Protein AF-A0A2E8H875-F1 (afdb_monomer_lite)

Radius of gyration: 12.62 Å; chains: 1; bounding box: 35×23×35 Å

pLDDT: mean 86.73, std 12.0, range [44.09, 96.31]

Secondary structure (DSSP, 8-state):
---EEEEETTEEEEE-STTPPPEEEEEETTEEEEEE-PPPSSPEE--GGGS-HHHHHHHHHHHHHHHHHHHHHH--

Sequence (76 aa):
MAVRLYQIAENFYLIGAGTTPCLRWYRDAGRWMSEPTQLPQPAASVALDEVPDDLREELLAFVVRADAMGASQISN

Structure (mmCIF, N/CA/C/O backbone):
data_AF-A0A2E8H875-F1
#
_entry.id   AF-A0A2E8H875-F1
#
loop_
_atom_site.group_PDB
_atom_site.id
_atom_site.type_symbol
_atom_site.label_atom_id
_atom_site.label_alt_id
_atom_site.label_comp_id
_atom_site.label_asym_id
_atom_site.label_entity_id
_atom_site.lab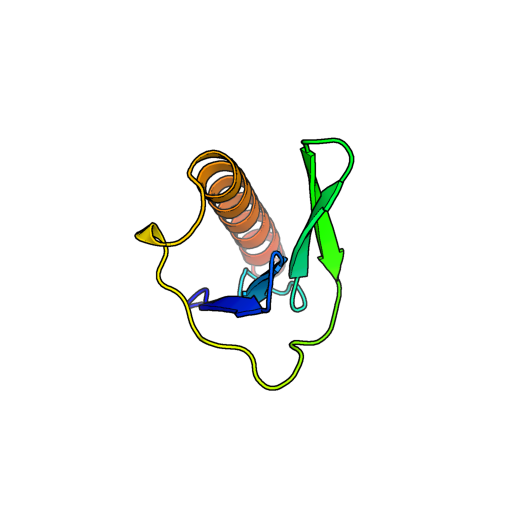el_seq_id
_atom_site.pdbx_PDB_ins_code
_atom_site.Cartn_x
_atom_site.Cartn_y
_atom_site.Cartn_z
_atom_site.occupancy
_atom_site.B_iso_or_equiv
_atom_site.auth_seq_id
_atom_site.auth_comp_id
_atom_site.auth_asym_id
_atom_site.auth_atom_id
_atom_site.pdbx_PDB_model_num
ATOM 1 N N . MET A 1 1 ? 12.325 -9.943 -7.395 1.00 56.78 1 MET A N 1
ATOM 2 C CA . MET A 1 1 ? 12.361 -9.664 -5.935 1.00 56.78 1 MET A CA 1
ATOM 3 C C . MET A 1 1 ? 11.013 -10.049 -5.337 1.00 56.78 1 MET A C 1
ATOM 5 O O . MET A 1 1 ? 10.025 -9.961 -6.052 1.00 56.78 1 MET A O 1
ATOM 9 N N . ALA A 1 2 ? 10.958 -10.524 -4.087 1.00 77.06 2 ALA A N 1
ATOM 10 C CA . ALA A 1 2 ? 9.689 -10.904 -3.456 1.00 77.06 2 ALA A CA 1
ATOM 11 C C . ALA A 1 2 ? 9.007 -9.672 -2.841 1.00 77.06 2 ALA A C 1
ATOM 13 O O . ALA A 1 2 ? 9.559 -9.046 -1.931 1.00 77.06 2 ALA A O 1
ATOM 14 N N . VAL A 1 3 ? 7.824 -9.340 -3.355 1.00 87.81 3 VAL A N 1
ATOM 15 C CA . VAL A 1 3 ? 6.955 -8.280 -2.835 1.00 87.81 3 VAL A CA 1
ATOM 16 C C . VAL A 1 3 ? 6.401 -8.699 -1.473 1.00 87.81 3 VAL A C 1
ATOM 18 O O . VAL A 1 3 ? 6.019 -9.853 -1.286 1.00 87.81 3 VAL A O 1
ATOM 21 N N . ARG A 1 4 ? 6.364 -7.767 -0.519 1.00 92.44 4 ARG A N 1
ATOM 22 C CA . ARG A 1 4 ? 5.794 -7.972 0.818 1.00 92.44 4 ARG A CA 1
ATOM 23 C C . ARG A 1 4 ? 4.717 -6.939 1.098 1.00 92.44 4 ARG A C 1
ATOM 25 O O . ARG A 1 4 ? 4.893 -5.766 0.762 1.00 92.44 4 ARG A O 1
ATOM 32 N N . LEU A 1 5 ? 3.645 -7.396 1.732 1.00 94.88 5 LEU A N 1
ATOM 33 C CA . LEU A 1 5 ? 2.504 -6.586 2.122 1.00 94.88 5 LEU A CA 1
ATOM 34 C C . LEU A 1 5 ? 2.400 -6.526 3.637 1.00 94.88 5 LEU A C 1
ATOM 36 O O . LEU A 1 5 ? 2.548 -7.535 4.326 1.00 94.88 5 LEU A O 1
ATOM 40 N N . TYR A 1 6 ? 2.127 -5.330 4.135 1.00 95.38 6 TYR A N 1
ATOM 41 C CA . TYR A 1 6 ? 1.850 -5.101 5.540 1.00 95.38 6 TYR A CA 1
ATOM 42 C C . TYR A 1 6 ? 0.605 -4.242 5.703 1.00 95.38 6 TYR A C 1
ATOM 44 O O . TYR A 1 6 ? 0.269 -3.464 4.811 1.00 95.38 6 TYR A O 1
ATOM 52 N N . GLN A 1 7 ? -0.039 -4.334 6.861 1.00 94.06 7 GLN A N 1
ATOM 53 C CA . GLN A 1 7 ? -1.187 -3.507 7.207 1.00 94.06 7 GLN A CA 1
ATOM 54 C C . GLN A 1 7 ? -1.002 -2.864 8.580 1.00 94.06 7 GLN 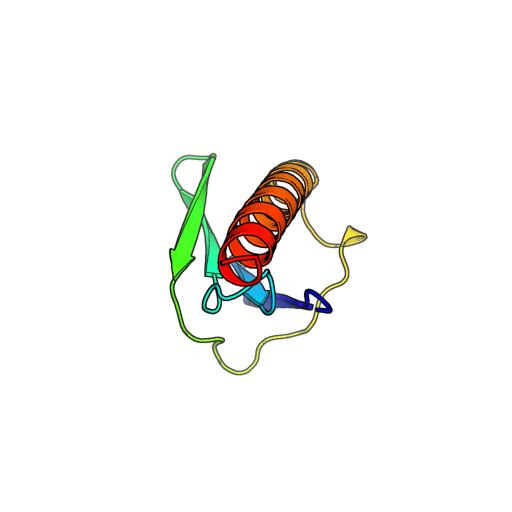A C 1
ATOM 56 O O . GLN A 1 7 ? -0.557 -3.508 9.535 1.00 94.06 7 GLN A O 1
ATOM 61 N N . ILE A 1 8 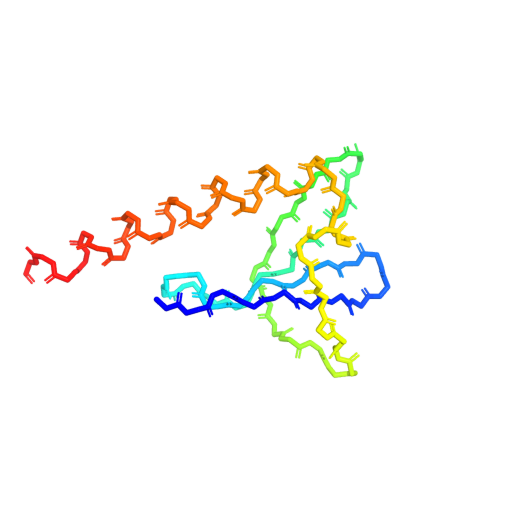? -1.371 -1.584 8.672 1.00 93.69 8 ILE A N 1
ATOM 62 C CA . ILE A 1 8 ? -1.562 -0.872 9.938 1.00 93.69 8 ILE A CA 1
ATOM 63 C C . ILE A 1 8 ? -2.822 -0.019 9.818 1.00 93.69 8 ILE A C 1
ATOM 65 O O . ILE A 1 8 ? -2.898 0.874 8.970 1.00 93.69 8 ILE A O 1
ATOM 69 N N . ALA A 1 9 ? -3.784 -0.265 10.711 1.00 90.00 9 ALA A N 1
ATOM 70 C CA . ALA A 1 9 ? -5.115 0.334 10.651 1.00 90.00 9 ALA A CA 1
ATOM 71 C C . ALA A 1 9 ? -5.740 0.128 9.254 1.00 90.00 9 ALA A C 1
ATOM 73 O O . ALA A 1 9 ? -5.835 -1.004 8.781 1.00 90.00 9 ALA A O 1
ATOM 74 N N . GLU A 1 10 ? -6.134 1.208 8.584 1.00 91.25 10 GLU A N 1
ATOM 75 C CA . GLU A 1 10 ? -6.758 1.178 7.254 1.00 91.25 10 GLU A CA 1
ATOM 76 C C . GLU A 1 10 ? -5.748 1.319 6.103 1.00 91.25 10 GLU A C 1
ATOM 78 O O . GLU A 1 10 ? -6.135 1.400 4.938 1.00 91.25 10 GLU A O 1
ATOM 83 N N . ASN A 1 11 ? -4.450 1.361 6.417 1.00 94.62 11 ASN A N 1
ATOM 84 C CA . ASN A 1 11 ? -3.395 1.564 5.433 1.00 94.62 11 ASN A CA 1
ATOM 85 C C . ASN A 1 11 ? -2.679 0.256 5.110 1.00 94.62 11 ASN A C 1
ATOM 87 O O . ASN A 1 11 ? -2.350 -0.529 6.006 1.00 94.62 11 ASN A O 1
ATOM 91 N N . PHE A 1 12 ? -2.342 0.093 3.836 1.00 95.62 12 PHE A N 1
ATOM 92 C CA . PHE A 1 12 ? -1.535 -1.014 3.337 1.00 95.62 12 PHE A CA 1
ATOM 93 C C . PHE A 1 12 ? -0.157 -0.518 2.929 1.00 95.62 12 PHE A C 1
ATOM 95 O O . PHE A 1 12 ? -0.001 0.603 2.455 1.00 95.62 12 PHE A O 1
ATOM 102 N N . TYR A 1 13 ? 0.858 -1.350 3.103 1.00 95.25 13 TYR A N 1
ATOM 103 C CA . TYR A 1 13 ? 2.239 -0.997 2.812 1.00 95.25 13 TYR A CA 1
ATOM 104 C C . TYR A 1 13 ? 2.854 -2.042 1.896 1.00 95.25 13 TYR A C 1
ATOM 106 O O . TYR A 1 13 ? 2.828 -3.234 2.201 1.00 95.25 13 TYR A O 1
ATOM 114 N N . LEU A 1 14 ? 3.420 -1.581 0.785 1.00 94.31 14 LEU A N 1
ATOM 115 C CA . LEU A 1 14 ? 4.060 -2.410 -0.227 1.00 94.31 14 LEU A CA 1
ATOM 116 C C . LEU A 1 14 ? 5.574 -2.209 -0.178 1.00 94.31 14 LEU A C 1
ATOM 118 O O . LEU A 1 14 ? 6.055 -1.080 -0.288 1.00 94.31 14 LEU A O 1
ATOM 122 N N . ILE A 1 15 ? 6.330 -3.300 -0.055 1.00 92.06 15 ILE A N 1
ATOM 123 C CA . ILE A 1 15 ? 7.799 -3.279 -0.044 1.00 92.06 15 ILE A CA 1
ATOM 124 C C . ILE A 1 15 ? 8.344 -4.274 -1.065 1.00 92.06 15 ILE A C 1
ATOM 126 O O . ILE A 1 15 ? 7.838 -5.388 -1.192 1.00 92.06 15 ILE A O 1
ATOM 130 N N . GLY A 1 16 ? 9.429 -3.898 -1.747 1.00 87.12 16 GLY A N 1
ATOM 131 C CA . GLY A 1 16 ? 10.183 -4.803 -2.621 1.00 87.12 16 GLY A CA 1
ATOM 132 C C . GLY A 1 16 ? 9.662 -4.892 -4.056 1.00 87.12 16 GLY A C 1
ATOM 133 O O . GLY A 1 16 ? 10.055 -5.807 -4.779 1.00 87.12 16 GLY A O 1
ATOM 134 N N . ALA A 1 17 ? 8.795 -3.962 -4.467 1.00 85.25 17 ALA A N 1
ATOM 135 C CA . ALA A 1 17 ? 8.389 -3.791 -5.857 1.00 85.25 17 ALA A CA 1
ATOM 136 C C . ALA A 1 17 ? 9.469 -3.002 -6.623 1.00 85.25 17 ALA A C 1
ATOM 138 O O . ALA A 1 17 ? 9.601 -1.790 -6.455 1.00 85.25 17 ALA A O 1
ATOM 139 N N . GLY A 1 18 ? 10.269 -3.700 -7.435 1.00 80.50 18 GLY A N 1
ATOM 140 C CA . GLY A 1 18 ? 11.388 -3.102 -8.171 1.00 80.50 18 GLY A CA 1
ATOM 141 C C . GLY A 1 18 ? 12.383 -2.379 -7.252 1.00 80.50 18 GLY A C 1
ATOM 142 O O . GLY A 1 18 ? 12.771 -2.895 -6.203 1.00 80.50 18 GLY A O 1
ATOM 143 N N . THR A 1 19 ? 12.783 -1.169 -7.645 1.00 80.56 19 THR A N 1
ATOM 144 C CA . THR A 1 19 ? 13.653 -0.266 -6.866 1.00 80.56 19 THR A CA 1
ATOM 145 C C . THR A 1 19 ? 12.869 0.749 -6.025 1.00 80.56 19 THR A C 1
ATOM 147 O O . THR A 1 19 ? 13.460 1.655 -5.436 1.00 80.56 19 THR A O 1
ATOM 150 N N . THR A 1 20 ? 11.537 0.636 -5.967 1.00 77.12 20 THR A N 1
ATOM 151 C CA . THR A 1 20 ? 10.683 1.624 -5.300 1.00 77.12 20 THR A CA 1
ATOM 152 C C . THR A 1 20 ? 10.839 1.556 -3.771 1.00 77.12 20 THR A C 1
ATOM 154 O O . THR A 1 20 ? 10.920 0.455 -3.213 1.00 77.12 20 THR A O 1
ATOM 157 N N . PRO A 1 21 ? 10.860 2.707 -3.063 1.00 85.31 21 PRO A N 1
ATOM 158 C CA . PRO A 1 21 ? 10.742 2.732 -1.604 1.00 85.31 21 PRO A CA 1
ATOM 159 C C . PRO A 1 21 ? 9.429 2.091 -1.125 1.00 85.31 21 PRO A C 1
ATOM 161 O O . PRO A 1 21 ? 8.530 1.807 -1.915 1.00 85.31 21 PRO A O 1
ATOM 164 N N . CYS A 1 22 ? 9.303 1.887 0.189 1.00 92.19 22 CYS A N 1
ATOM 165 C CA . CYS A 1 22 ? 8.036 1.466 0.788 1.00 92.19 22 CYS A CA 1
ATOM 166 C C . CYS A 1 22 ? 6.920 2.447 0.391 1.00 92.19 22 CYS A C 1
ATOM 168 O O . CYS A 1 22 ? 7.074 3.661 0.544 1.00 92.19 22 CYS A O 1
ATOM 170 N N . LEU A 1 23 ? 5.810 1.921 -0.125 1.00 95.00 23 LEU A N 1
ATOM 171 C CA . LEU A 1 23 ? 4.641 2.715 -0.497 1.00 95.00 23 LEU A CA 1
ATOM 172 C C . LEU A 1 23 ? 3.509 2.465 0.486 1.00 95.00 23 LEU A C 1
ATOM 174 O O . LEU A 1 23 ? 3.124 1.313 0.683 1.00 95.00 23 LEU A O 1
ATOM 178 N N . ARG A 1 24 ? 2.940 3.536 1.044 1.00 96.00 24 ARG A N 1
ATOM 179 C CA . ARG A 1 24 ? 1.676 3.488 1.781 1.00 96.00 24 ARG A CA 1
ATOM 180 C C . ARG A 1 24 ? 0.526 3.686 0.813 1.00 96.00 24 ARG A C 1
ATOM 182 O O . ARG A 1 24 ? 0.484 4.701 0.129 1.00 96.00 24 ARG A O 1
ATOM 189 N N . TRP A 1 25 ? -0.422 2.768 0.843 1.00 96.31 25 TRP A N 1
ATOM 190 C CA . TRP A 1 25 ? -1.704 2.828 0.166 1.00 96.31 25 TRP A CA 1
ATOM 191 C C . TRP A 1 25 ? -2.796 3.144 1.181 1.00 96.31 25 TRP A C 1
ATOM 193 O O . TRP A 1 25 ? -2.911 2.472 2.208 1.00 96.31 25 TRP A O 1
ATOM 203 N N . TYR A 1 26 ? -3.571 4.183 0.902 1.00 95.62 26 TYR A N 1
ATOM 204 C CA . TYR A 1 26 ? -4.620 4.690 1.781 1.00 95.62 26 TYR A CA 1
ATOM 205 C C . TYR A 1 26 ? -5.829 5.123 0.955 1.00 95.62 26 TYR A C 1
ATOM 207 O O . TYR A 1 26 ? -5.695 5.445 -0.228 1.00 95.62 26 TYR A O 1
ATOM 215 N N . ARG A 1 27 ? -7.019 5.120 1.562 1.00 95.12 27 ARG A N 1
ATOM 216 C CA . ARG A 1 27 ? -8.220 5.643 0.908 1.00 95.12 27 ARG A CA 1
ATOM 217 C C . ARG A 1 27 ? -8.347 7.141 1.142 1.00 95.12 27 ARG A C 1
ATOM 219 O O . ARG A 1 27 ? -8.332 7.594 2.281 1.00 95.12 27 ARG A O 1
ATOM 226 N N . ASP A 1 28 ? -8.548 7.881 0.062 1.00 95.06 28 ASP A N 1
ATOM 227 C CA . ASP A 1 28 ? -8.914 9.295 0.077 1.00 95.06 28 ASP A CA 1
ATOM 228 C C . ASP A 1 28 ? -10.085 9.532 -0.881 1.00 95.06 28 ASP A C 1
ATOM 230 O O . ASP A 1 28 ? -10.064 9.076 -2.024 1.00 95.06 28 ASP A O 1
ATOM 234 N N . ALA A 1 29 ? -11.149 10.178 -0.398 1.00 92.56 29 ALA A N 1
ATOM 235 C CA . ALA A 1 29 ? -12.390 10.417 -1.147 1.00 92.56 29 ALA A CA 1
ATOM 236 C C . ALA A 1 29 ? -12.938 9.181 -1.911 1.00 92.56 29 ALA A C 1
ATOM 238 O O . ALA A 1 29 ? -13.480 9.300 -3.012 1.00 92.56 29 ALA A O 1
ATOM 239 N N . GLY A 1 30 ? -12.789 7.980 -1.336 1.00 90.44 30 GLY A N 1
ATOM 240 C CA . GLY A 1 30 ? -13.240 6.719 -1.940 1.00 90.44 30 GLY A CA 1
ATOM 241 C C . GLY A 1 30 ? -12.325 6.153 -3.032 1.00 90.44 30 GLY A C 1
ATOM 242 O O . GLY A 1 30 ? -12.722 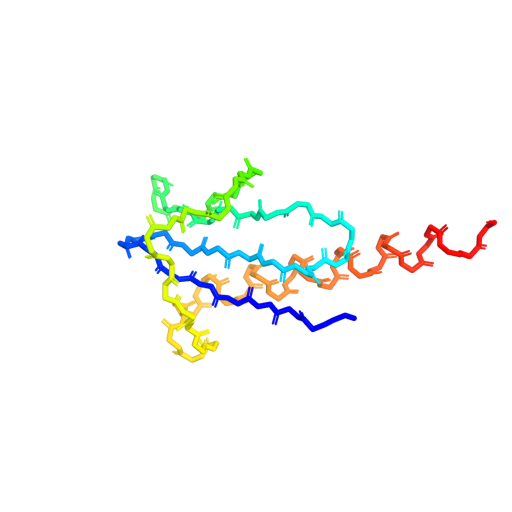5.219 -3.723 1.00 90.44 30 GLY A O 1
ATOM 243 N N . ARG A 1 31 ? -11.116 6.694 -3.200 1.00 92.12 31 ARG A N 1
ATOM 244 C CA . ARG A 1 31 ? -10.099 6.207 -4.140 1.00 92.12 31 ARG A CA 1
ATOM 245 C C . ARG A 1 31 ? -8.847 5.768 -3.397 1.00 92.12 31 ARG A C 1
ATOM 247 O O . ARG A 1 31 ? -8.521 6.318 -2.349 1.00 92.12 31 ARG A O 1
ATOM 254 N N . TRP A 1 32 ? -8.138 4.794 -3.956 1.00 94.88 32 TRP A N 1
ATOM 255 C CA . TRP A 1 32 ? -6.828 4.403 -3.455 1.00 94.88 32 TRP A CA 1
ATOM 256 C C . TRP A 1 32 ? -5.766 5.393 -3.924 1.00 94.88 32 TRP A C 1
ATOM 258 O O . TRP A 1 32 ? -5.625 5.661 -5.115 1.00 94.88 32 TRP A O 1
ATOM 268 N N . MET A 1 33 ? -5.027 5.929 -2.963 1.00 95.50 33 MET A N 1
ATOM 269 C CA . MET A 1 33 ? -3.886 6.808 -3.170 1.00 95.50 33 MET A CA 1
ATOM 270 C C . MET A 1 33 ? -2.636 6.121 -2.631 1.00 95.50 33 MET A C 1
ATOM 272 O O . MET A 1 33 ? -2.711 5.369 -1.658 1.00 95.50 33 MET A O 1
ATOM 276 N N . SER A 1 34 ? -1.486 6.388 -3.249 1.00 93.94 34 SER A N 1
ATOM 277 C CA . SER A 1 34 ? -0.200 5.838 -2.820 1.00 93.94 34 SER A CA 1
ATOM 278 C C . SER A 1 34 ? 0.827 6.941 -2.591 1.00 93.94 34 SER A C 1
ATOM 280 O O . SER A 1 34 ? 0.963 7.824 -3.438 1.00 93.94 34 SER A O 1
ATOM 282 N N . GLU A 1 35 ? 1.610 6.849 -1.519 1.00 94.50 35 GLU A N 1
ATOM 283 C CA . GLU A 1 35 ? 2.743 7.748 -1.274 1.00 94.50 35 GLU A CA 1
ATOM 284 C C . GLU A 1 35 ? 3.994 7.001 -0.776 1.00 94.50 35 GLU A C 1
ATOM 286 O O . GLU A 1 35 ? 3.871 6.005 -0.054 1.00 94.50 35 GLU A O 1
ATOM 291 N N . PRO A 1 36 ? 5.210 7.469 -1.120 1.00 93.44 36 PRO A N 1
ATOM 292 C CA . PRO A 1 36 ? 6.443 6.972 -0.520 1.00 93.44 36 PRO A CA 1
ATOM 293 C C . PRO A 1 36 ? 6.498 7.267 0.975 1.00 93.44 36 PRO A C 1
ATOM 295 O O . PRO A 1 36 ? 6.274 8.395 1.409 1.00 93.44 36 PRO A O 1
ATOM 298 N N . THR A 1 37 ? 6.854 6.263 1.768 1.00 93.69 37 THR A N 1
ATOM 299 C CA . THR A 1 37 ? 7.005 6.414 3.214 1.00 93.69 37 THR A CA 1
ATOM 300 C C . THR A 1 37 ? 8.018 5.416 3.781 1.00 93.69 37 THR A C 1
ATOM 302 O O . THR A 1 37 ? 8.665 4.666 3.050 1.00 93.69 37 THR A O 1
ATOM 305 N N . GLN A 1 38 ? 8.169 5.400 5.102 1.00 91.19 38 GLN A N 1
ATOM 306 C CA . GLN A 1 38 ? 8.858 4.335 5.824 1.00 91.19 38 GLN A CA 1
ATOM 307 C C . GLN A 1 38 ? 7.835 3.350 6.388 1.00 91.19 38 GLN A C 1
ATOM 309 O O . GLN A 1 38 ? 6.722 3.736 6.739 1.00 91.19 38 GLN A O 1
ATOM 314 N N . LEU A 1 39 ? 8.209 2.071 6.488 1.00 89.25 39 LEU A N 1
ATOM 315 C CA . LEU A 1 39 ? 7.362 1.083 7.153 1.00 89.25 39 LEU A CA 1
ATOM 316 C C . LEU A 1 39 ? 7.250 1.447 8.646 1.00 89.25 39 LEU A C 1
ATOM 318 O O . LEU A 1 39 ? 8.275 1.424 9.335 1.00 89.25 39 LEU A O 1
ATOM 322 N N . PRO A 1 40 ? 6.053 1.770 9.163 1.00 86.06 40 PRO A N 1
ATOM 323 C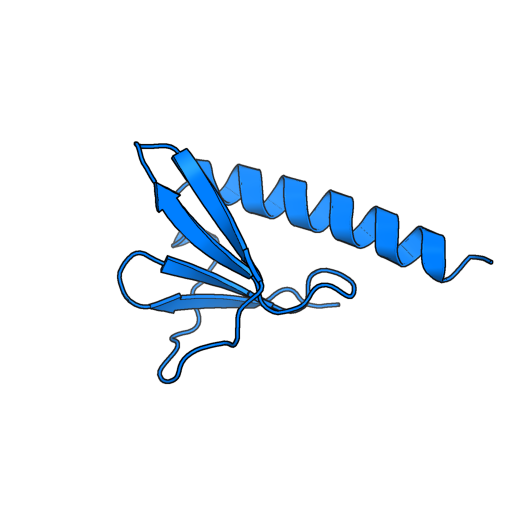 CA . PRO A 1 40 ? 5.895 2.060 10.579 1.00 86.06 40 PRO A CA 1
ATOM 324 C C . PRO A 1 40 ? 6.040 0.775 11.401 1.00 86.06 40 PRO A C 1
ATOM 326 O O . PRO A 1 40 ? 5.743 -0.318 10.926 1.00 86.06 40 PRO A O 1
ATOM 329 N N . GLN A 1 41 ? 6.462 0.893 12.658 1.00 84.31 41 GLN A N 1
ATOM 330 C CA . GLN A 1 41 ? 6.395 -0.213 13.615 1.00 84.31 41 GLN A CA 1
ATOM 331 C C . GLN A 1 41 ? 5.229 0.026 14.587 1.00 84.31 41 GLN A C 1
ATOM 333 O O . GLN A 1 41 ? 5.071 1.163 15.038 1.00 84.31 41 GLN A O 1
ATOM 338 N N . PRO A 1 42 ? 4.434 -1.002 14.943 1.00 78.62 42 PRO A N 1
ATOM 339 C CA . PRO A 1 42 ? 4.513 -2.400 14.506 1.00 78.62 42 PRO A CA 1
ATOM 340 C C . PRO A 1 42 ? 3.640 -2.677 13.263 1.00 78.62 42 PRO A C 1
ATOM 342 O O . PRO A 1 42 ? 2.415 -2.655 13.348 1.00 78.62 42 PRO A O 1
ATOM 345 N N . ALA A 1 43 ? 4.254 -2.970 12.112 1.00 79.69 43 ALA A N 1
ATOM 346 C CA . ALA A 1 43 ? 3.528 -3.401 10.916 1.00 79.69 43 ALA A CA 1
ATOM 347 C C . ALA A 1 43 ? 3.331 -4.921 10.902 1.00 79.69 43 ALA A C 1
ATOM 349 O O . ALA A 1 43 ? 4.304 -5.674 10.989 1.00 79.69 43 ALA A O 1
ATOM 350 N N . ALA A 1 44 ? 2.083 -5.373 10.763 1.00 88.00 44 ALA A N 1
ATOM 351 C CA . ALA A 1 44 ? 1.760 -6.788 10.608 1.00 88.00 44 ALA A CA 1
ATOM 352 C C . ALA A 1 44 ? 1.844 -7.181 9.131 1.00 88.00 44 ALA A C 1
ATOM 354 O O . ALA A 1 44 ? 1.346 -6.451 8.278 1.00 88.00 44 ALA A O 1
ATOM 355 N N . SER A 1 45 ? 2.485 -8.312 8.826 1.00 92.06 45 SER A N 1
ATOM 356 C CA . SER A 1 45 ? 2.449 -8.876 7.472 1.00 92.06 45 SER A CA 1
ATOM 357 C C . SER A 1 45 ? 1.032 -9.342 7.168 1.00 92.06 45 SER A C 1
ATOM 359 O O . SER A 1 45 ? 0.421 -9.977 8.024 1.00 92.06 45 SER A O 1
ATOM 361 N N . VAL A 1 46 ? 0.559 -9.082 5.955 1.00 94.00 46 VAL A N 1
ATOM 362 C CA . VAL A 1 46 ? -0.743 -9.564 5.476 1.00 94.00 46 VAL A CA 1
ATOM 363 C C . VAL A 1 46 ? -0.581 -10.326 4.171 1.00 94.00 46 VAL A C 1
ATOM 365 O O . VAL A 1 46 ? 0.336 -10.056 3.386 1.00 94.00 46 VAL A O 1
ATOM 368 N N . ALA A 1 47 ? -1.449 -11.305 3.957 1.00 91.19 47 ALA A N 1
ATOM 369 C CA . ALA A 1 47 ? -1.541 -12.047 2.716 1.00 91.19 47 ALA A CA 1
ATOM 370 C C . ALA A 1 47 ? -2.377 -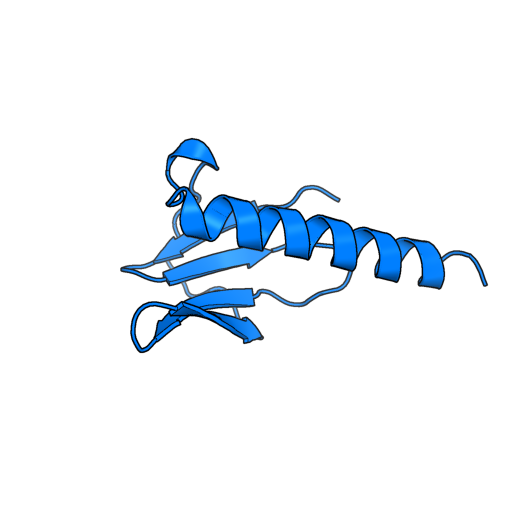11.279 1.672 1.00 91.19 47 ALA A C 1
ATOM 372 O O . ALA A 1 47 ? -3.092 -10.325 1.976 1.00 91.19 47 ALA A O 1
ATOM 373 N N . LEU A 1 48 ? -2.241 -11.651 0.396 1.00 88.62 48 LEU A N 1
ATOM 374 C CA . LEU A 1 48 ? -2.877 -10.930 -0.716 1.00 88.62 48 LEU A CA 1
ATOM 375 C C . LEU A 1 48 ? -4.412 -11.064 -0.720 1.00 88.62 48 LEU A C 1
ATOM 377 O O . LEU A 1 48 ? -5.112 -10.185 -1.222 1.00 88.62 48 LEU A O 1
ATOM 381 N N . ASP A 1 49 ? -4.930 -12.162 -0.180 1.00 90.88 49 ASP A N 1
ATOM 382 C CA . ASP A 1 49 ? -6.355 -12.444 0.002 1.00 90.88 49 ASP A CA 1
ATOM 383 C C . ASP A 1 49 ? -6.996 -11.602 1.116 1.00 90.88 49 ASP A C 1
ATOM 385 O O . ASP A 1 49 ? -8.201 -11.372 1.080 1.00 90.88 49 ASP A O 1
ATOM 389 N N . GLU A 1 50 ? -6.197 -11.066 2.042 1.00 91.81 50 GLU A N 1
ATOM 390 C CA . GLU A 1 50 ? -6.643 -10.115 3.072 1.00 91.81 50 GLU A CA 1
ATOM 391 C C . GLU A 1 50 ? -6.736 -8.671 2.545 1.00 91.81 50 GLU A C 1
ATOM 393 O O . GLU A 1 50 ? -7.321 -7.796 3.187 1.00 91.81 50 GLU A O 1
ATOM 398 N N . VAL A 1 51 ? -6.175 -8.403 1.362 1.00 93.06 51 VAL A N 1
ATOM 399 C CA . VAL A 1 51 ? -6.250 -7.092 0.709 1.00 93.06 51 VAL A CA 1
ATOM 400 C C . VAL A 1 51 ? -7.598 -6.941 -0.008 1.00 93.06 51 VAL A C 1
ATOM 402 O O . VAL A 1 51 ? -7.990 -7.863 -0.730 1.00 93.06 51 VAL A O 1
ATOM 405 N N . PRO A 1 52 ? -8.278 -5.782 0.112 1.00 94.31 52 PRO A N 1
ATOM 406 C CA . PRO A 1 52 ? -9.480 -5.470 -0.658 1.00 94.31 52 PRO A CA 1
ATOM 407 C C . PRO A 1 52 ? -9.285 -5.683 -2.164 1.00 94.31 52 PRO A C 1
ATOM 409 O O . PRO A 1 52 ? -8.240 -5.328 -2.707 1.00 94.31 52 PRO A O 1
ATOM 412 N N . ASP A 1 53 ? -10.291 -6.238 -2.843 1.00 93.44 53 ASP A N 1
ATOM 413 C CA . ASP A 1 53 ? -10.191 -6.592 -4.267 1.00 93.44 53 ASP A CA 1
ATOM 414 C C . ASP A 1 53 ? -9.842 -5.388 -5.155 1.00 93.44 53 ASP A C 1
ATOM 416 O O . ASP A 1 53 ? -8.985 -5.492 -6.031 1.00 93.44 53 ASP A O 1
ATOM 420 N N . ASP A 1 54 ? -10.435 -4.227 -4.868 1.00 93.19 54 ASP A N 1
ATOM 421 C CA . ASP A 1 54 ? -10.174 -2.975 -5.582 1.00 93.19 54 ASP A CA 1
ATOM 422 C C . ASP A 1 54 ? -8.725 -2.488 -5.408 1.00 93.19 54 ASP A C 1
ATOM 424 O O . ASP A 1 54 ? -8.118 -1.983 -6.349 1.00 93.19 54 ASP A O 1
ATOM 428 N N . LEU A 1 55 ? -8.132 -2.680 -4.227 1.00 95.06 55 LEU A N 1
ATOM 429 C CA . LEU A 1 55 ? -6.718 -2.391 -3.992 1.00 95.06 55 LEU A CA 1
ATOM 430 C C . LEU A 1 55 ? -5.804 -3.449 -4.619 1.00 95.06 55 LEU A C 1
ATOM 432 O O . LEU A 1 55 ? -4.713 -3.129 -5.088 1.00 95.06 55 LEU A O 1
ATOM 436 N N . ARG A 1 56 ? -6.220 -4.718 -4.626 1.00 94.62 56 ARG A N 1
ATOM 437 C CA . ARG A 1 56 ? -5.420 -5.827 -5.159 1.00 94.62 56 ARG A CA 1
ATOM 438 C C . ARG A 1 56 ? -5.079 -5.612 -6.633 1.00 94.62 56 ARG A C 1
ATOM 440 O O . ARG A 1 56 ? -3.933 -5.836 -7.026 1.00 94.62 56 ARG A O 1
ATOM 447 N N . GLU A 1 57 ? -6.044 -5.146 -7.422 1.00 92.62 57 GLU A N 1
ATOM 448 C CA . GLU A 1 57 ? -5.839 -4.806 -8.834 1.00 92.62 57 GLU A CA 1
ATOM 449 C C . GLU A 1 57 ? -4.816 -3.673 -9.008 1.00 92.62 57 GLU A C 1
ATOM 451 O O . GLU A 1 57 ? -3.877 -3.800 -9.799 1.00 92.62 57 GLU A O 1
ATOM 456 N N . GLU A 1 58 ? -4.928 -2.606 -8.213 1.00 93.19 58 GLU A N 1
ATOM 457 C CA . GLU A 1 58 ? -3.996 -1.471 -8.244 1.00 93.19 58 GLU A CA 1
ATOM 458 C C . GLU A 1 58 ? -2.567 -1.877 -7.858 1.00 93.19 58 GLU A C 1
ATOM 460 O O . GLU A 1 58 ? -1.598 -1.487 -8.521 1.00 93.19 58 GLU A O 1
ATOM 465 N N . LEU A 1 59 ? -2.419 -2.715 -6.827 1.00 93.12 59 LEU A N 1
ATOM 466 C CA . LEU A 1 59 ? -1.125 -3.250 -6.401 1.00 93.12 59 LEU A CA 1
ATOM 467 C C . LEU A 1 59 ? -0.491 -4.121 -7.487 1.00 93.12 59 LEU A C 1
ATOM 469 O O . LEU A 1 59 ? 0.706 -3.989 -7.752 1.00 93.12 59 LEU A O 1
ATOM 473 N N . LEU A 1 60 ? -1.273 -4.982 -8.145 1.00 91.38 60 LEU A N 1
ATOM 474 C CA . LEU A 1 60 ? -0.782 -5.818 -9.239 1.00 91.38 60 LEU A CA 1
ATOM 475 C C . LEU A 1 60 ? -0.320 -4.955 -10.421 1.00 91.38 60 LEU A C 1
ATOM 477 O O . LEU A 1 60 ? 0.799 -5.125 -10.910 1.00 91.38 60 LEU A O 1
ATOM 481 N N . ALA A 1 61 ? -1.140 -3.987 -10.838 1.00 91.38 61 ALA A N 1
ATOM 482 C CA . ALA A 1 61 ? -0.800 -3.055 -11.909 1.00 91.38 61 ALA A CA 1
ATOM 483 C C . ALA A 1 61 ? 0.449 -2.224 -11.570 1.00 91.38 61 ALA A C 1
ATOM 485 O O . ALA A 1 61 ? 1.285 -1.950 -12.435 1.00 91.38 61 ALA A O 1
ATOM 486 N N . PHE A 1 62 ? 0.603 -1.816 -10.309 1.00 90.75 62 PHE A N 1
ATOM 487 C CA . PHE A 1 62 ? 1.800 -1.137 -9.830 1.00 90.75 62 PHE A CA 1
ATOM 488 C C . PHE A 1 62 ? 3.044 -2.031 -9.923 1.00 90.75 62 PHE A C 1
ATOM 490 O O . PHE A 1 62 ? 4.031 -1.619 -10.530 1.00 90.75 62 PHE A O 1
ATOM 497 N N . VAL A 1 63 ? 2.998 -3.252 -9.377 1.00 89.56 63 VAL A N 1
ATOM 498 C CA . VAL A 1 63 ? 4.141 -4.182 -9.372 1.00 89.56 63 VAL A CA 1
ATOM 499 C C . VAL A 1 63 ? 4.602 -4.501 -10.792 1.00 89.56 63 VAL A C 1
ATOM 501 O O . VAL A 1 63 ? 5.799 -4.446 -11.055 1.00 89.56 63 VAL A O 1
ATOM 504 N N . VAL A 1 64 ? 3.674 -4.753 -11.720 1.00 89.44 64 VAL A N 1
ATOM 505 C CA . VAL A 1 64 ? 4.003 -5.013 -13.133 1.00 89.44 64 VAL A CA 1
ATOM 506 C C . VAL A 1 64 ? 4.733 -3.824 -13.768 1.00 89.44 64 VAL A C 1
ATOM 508 O O . VAL A 1 64 ? 5.737 -4.009 -14.456 1.00 89.44 64 VAL A O 1
ATOM 511 N N . ARG A 1 65 ? 4.276 -2.589 -13.514 1.00 87.38 65 ARG A N 1
ATOM 512 C CA . ARG A 1 65 ? 4.942 -1.373 -14.017 1.00 87.38 65 ARG A CA 1
ATOM 513 C C . ARG A 1 65 ? 6.320 -1.175 -13.385 1.00 87.38 65 ARG A C 1
ATOM 515 O O . ARG A 1 65 ? 7.274 -0.875 -14.098 1.00 87.38 65 ARG A O 1
ATOM 522 N N . ALA A 1 66 ? 6.430 -1.362 -12.071 1.00 85.81 66 ALA A N 1
ATOM 523 C CA . ALA A 1 66 ? 7.687 -1.224 -11.342 1.00 85.81 66 ALA A CA 1
ATOM 524 C C . ALA A 1 66 ? 8.736 -2.246 -11.810 1.00 85.81 66 ALA A C 1
ATOM 526 O O . ALA A 1 66 ? 9.905 -1.895 -11.969 1.00 85.81 66 ALA A O 1
ATOM 527 N N . ASP A 1 67 ? 8.318 -3.484 -12.081 1.00 83.12 67 ASP A N 1
ATOM 528 C CA . ASP A 1 67 ? 9.193 -4.535 -12.602 1.00 83.12 67 ASP A CA 1
ATOM 529 C C . ASP A 1 67 ? 9.664 -4.219 -14.031 1.00 83.12 67 ASP A C 1
ATOM 531 O O . ASP A 1 67 ? 10.860 -4.265 -14.309 1.00 83.12 67 ASP A O 1
ATOM 535 N N . ALA A 1 68 ? 8.764 -3.765 -14.913 1.00 82.88 68 ALA A N 1
ATOM 536 C CA . ALA A 1 68 ? 9.120 -3.338 -16.271 1.00 82.88 68 ALA A CA 1
ATOM 537 C C . ALA A 1 68 ? 10.118 -2.162 -16.288 1.00 82.88 68 ALA A C 1
ATOM 539 O O . ALA A 1 68 ? 11.067 -2.146 -17.081 1.00 82.88 68 ALA A O 1
ATOM 540 N N . MET A 1 69 ? 9.936 -1.186 -15.394 1.00 79.19 69 MET A N 1
ATOM 541 C CA . MET A 1 69 ? 10.861 -0.060 -15.244 1.00 79.19 69 MET A CA 1
ATOM 542 C C . MET A 1 69 ? 12.221 -0.510 -14.692 1.00 79.19 69 MET A C 1
ATOM 544 O O . MET A 1 69 ? 13.255 -0.069 -15.191 1.00 79.19 69 MET A O 1
ATOM 548 N N . GLY A 1 70 ? 12.237 -1.417 -13.710 1.00 67.19 70 GLY A N 1
ATOM 549 C CA . GLY A 1 70 ? 13.468 -1.972 -13.141 1.00 67.19 70 GLY A CA 1
ATOM 550 C C . GLY A 1 70 ? 14.252 -2.845 -14.126 1.00 67.19 70 GLY A C 1
ATOM 551 O O . GLY A 1 70 ? 15.470 -2.714 -14.227 1.00 67.19 70 GLY A O 1
ATOM 552 N N . ALA A 1 71 ? 13.568 -3.677 -14.915 1.00 57.69 71 ALA A N 1
ATOM 553 C CA . ALA A 1 71 ? 14.174 -4.496 -15.968 1.00 57.69 71 ALA A CA 1
ATOM 554 C C . ALA A 1 71 ? 14.805 -3.644 -17.086 1.00 57.69 71 ALA A C 1
ATOM 556 O O . ALA A 1 71 ? 15.867 -3.985 -17.617 1.00 57.69 71 ALA A O 1
ATOM 557 N N . SER A 1 72 ? 14.196 -2.496 -17.400 1.00 55.88 72 SER A N 1
ATOM 558 C CA . SER A 1 72 ? 14.731 -1.545 -18.385 1.00 55.88 72 SER A CA 1
ATOM 559 C C . SER A 1 72 ? 16.020 -0.862 -17.910 1.00 55.88 72 SER A C 1
ATOM 561 O O . SER A 1 72 ? 16.859 -0.500 -18.727 1.00 55.88 72 SER A O 1
ATOM 563 N N . GLN A 1 73 ? 16.208 -0.714 -16.595 1.00 53.84 73 GLN A N 1
ATOM 564 C CA . GLN A 1 73 ? 17.372 -0.041 -16.009 1.00 53.84 73 GLN A CA 1
ATOM 565 C C . GLN A 1 73 ? 18.618 -0.942 -15.924 1.00 53.84 73 GLN A C 1
ATOM 567 O O . GLN A 1 73 ? 19.728 -0.435 -15.822 1.00 53.84 73 GLN A O 1
ATOM 572 N N . ILE A 1 74 ? 18.439 -2.268 -15.976 1.00 55.75 74 ILE A N 1
ATOM 573 C CA . ILE A 1 74 ? 19.525 -3.268 -15.947 1.00 55.75 74 ILE A CA 1
ATOM 574 C C . ILE A 1 74 ? 20.052 -3.568 -17.366 1.00 55.75 74 ILE A C 1
ATOM 576 O O . ILE A 1 74 ? 21.135 -4.123 -17.526 1.00 55.75 74 ILE A O 1
ATOM 580 N N . SER A 1 75 ? 19.303 -3.187 -18.404 1.00 50.47 75 SER A N 1
ATOM 581 C CA . SER A 1 75 ? 19.586 -3.541 -19.802 1.00 50.47 75 SER A CA 1
ATOM 582 C C . SER A 1 75 ? 20.387 -2.480 -20.577 1.00 50.47 75 SER A C 1
ATOM 584 O O . SER A 1 75 ? 20.349 -2.497 -21.807 1.00 50.47 75 SER A O 1
ATOM 586 N N . ASN A 1 76 ? 21.085 -1.557 -19.900 1.00 44.09 76 ASN A N 1
ATOM 587 C CA . ASN A 1 76 ? 21.845 -0.471 -20.537 1.00 44.09 76 ASN A CA 1
ATOM 588 C C . ASN A 1 76 ? 23.254 -0.318 -19.956 1.00 44.09 76 ASN A C 1
ATOM 590 O O . ASN A 1 76 ? 23.375 -0.354 -18.711 1.00 44.09 76 ASN A O 1
#

Foldseek 3Di:
DDWWWWDDDQWIWIPDLAPAAIWIWHDDPNDTDIDHDHDDPPTHTDDLVPDDPRVSVVVVVSSVVNVVVNVVVVPD